Protein AF-A0A2S2KSM6-F1 (afdb_monomer_lite)

Secondary structure (DSSP, 8-state):
-------HHHHHHHHHHHHHHHHHH-HHHHHHHHHHHHHHHS--HHHHHHTHHHHHHHHHHHHGGG-

Sequence (67 aa):
MYEYVMSGLDHLLAKSLNEIIEKNLGAKTVKKIDDRLFEKFGLSITQAIEEFDKLDLVLREFFGKGA

Foldseek 3Di:
DDDPPDDPVLLVVLVVVLVVCCVVQNPVRLVVLQVVLCVPPVDGSSVVVVVVVSSVVSVCVVPVVPD

Radius of gyration: 12.58 Å; chains: 1; bounding box: 38×26×24 Å

Structure (mmCIF, N/CA/C/O backbone):
data_AF-A0A2S2KSM6-F1
#
_entry.id   AF-A0A2S2KSM6-F1
#
loop_
_atom_site.group_PDB
_atom_site.id
_atom_site.type_symbol
_atom_site.label_atom_id
_atom_site.label_alt_id
_atom_site.label_comp_id
_atom_site.label_asym_id
_atom_site.label_entity_id
_atom_site.label_seq_id
_atom_site.pdbx_PDB_ins_code
_atom_site.Cartn_x
_atom_site.Cartn_y
_atom_site.Cartn_z
_atom_site.occupancy
_atom_site.B_iso_or_equiv
_atom_site.auth_seq_id
_atom_site.auth_comp_id
_atom_site.auth_asym_id
_atom_site.auth_atom_id
_atom_site.pdbx_PDB_model_num
ATOM 1 N N . MET A 1 1 ? 21.396 -16.309 -11.573 1.00 38.28 1 MET A N 1
ATOM 2 C CA . MET A 1 1 ? 20.683 -15.419 -10.637 1.00 38.28 1 MET A CA 1
ATOM 3 C C . MET A 1 1 ? 21.012 -14.005 -11.069 1.00 38.28 1 MET A C 1
ATOM 5 O O . MET A 1 1 ? 22.116 -13.560 -10.795 1.00 38.28 1 MET A O 1
ATOM 9 N N . TYR A 1 2 ? 20.151 -13.372 -11.866 1.00 42.38 2 TYR A N 1
ATOM 10 C CA . TYR A 1 2 ? 20.347 -11.964 -12.209 1.00 42.38 2 TYR A CA 1
ATOM 11 C C . TYR A 1 2 ? 19.813 -11.141 -11.044 1.00 42.38 2 TYR A C 1
ATOM 13 O O . TYR A 1 2 ? 18.626 -11.206 -10.735 1.00 42.38 2 TYR A O 1
ATOM 21 N N . GLU A 1 3 ? 20.709 -10.434 -10.368 1.00 44.97 3 GLU A N 1
ATOM 22 C CA . GLU A 1 3 ? 20.350 -9.365 -9.446 1.00 44.97 3 GLU A CA 1
ATOM 23 C C . GLU A 1 3 ? 19.652 -8.292 -10.292 1.00 44.97 3 GLU A C 1
ATOM 25 O O . GLU A 1 3 ? 20.272 -7.685 -11.169 1.00 44.97 3 GLU A O 1
ATOM 30 N N . TYR A 1 4 ? 18.339 -8.121 -10.120 1.00 54.97 4 TYR A N 1
ATOM 31 C CA . TYR A 1 4 ? 17.641 -6.970 -10.681 1.00 54.97 4 TYR A CA 1
ATOM 32 C C . TYR A 1 4 ? 18.160 -5.747 -9.925 1.00 54.97 4 TYR A C 1
ATOM 34 O O . TYR A 1 4 ? 17.720 -5.451 -8.816 1.00 54.97 4 TYR A O 1
ATOM 42 N N . VAL A 1 5 ? 19.184 -5.099 -10.479 1.00 56.09 5 VAL A N 1
ATOM 43 C CA . VAL A 1 5 ? 19.706 -3.841 -9.950 1.00 56.09 5 VAL A CA 1
ATOM 44 C C . VAL A 1 5 ? 18.622 -2.803 -10.193 1.00 56.09 5 VAL A C 1
ATOM 46 O O . VAL A 1 5 ? 18.464 -2.314 -11.311 1.00 56.09 5 VAL A O 1
ATOM 49 N N . MET A 1 6 ? 17.840 -2.524 -9.151 1.00 63.25 6 MET A N 1
ATOM 50 C CA . MET A 1 6 ? 16.842 -1.459 -9.149 1.00 63.25 6 MET A CA 1
ATOM 51 C C . MET A 1 6 ? 17.475 -0.181 -9.696 1.00 63.25 6 MET A C 1
ATOM 53 O O . MET A 1 6 ? 18.564 0.214 -9.261 1.00 63.25 6 MET A O 1
ATOM 57 N N . SER A 1 7 ? 16.807 0.490 -10.636 1.00 72.38 7 SER A N 1
ATOM 58 C CA . SER A 1 7 ? 17.264 1.820 -11.013 1.00 72.38 7 SER A CA 1
ATOM 59 C C . SER A 1 7 ? 17.108 2.729 -9.788 1.00 72.38 7 SER A C 1
ATOM 61 O O . SER A 1 7 ? 16.121 2.647 -9.055 1.00 72.38 7 SER A O 1
ATOM 63 N N . GLY A 1 8 ? 18.086 3.599 -9.519 1.00 74.75 8 GLY A N 1
ATOM 64 C CA . GLY A 1 8 ? 18.011 4.503 -8.363 1.00 74.75 8 GLY A CA 1
ATOM 65 C C . GLY A 1 8 ? 16.750 5.380 -8.368 1.00 74.75 8 GLY A C 1
ATOM 66 O O . GLY A 1 8 ? 16.306 5.819 -7.311 1.00 74.75 8 GLY A O 1
ATOM 67 N N . LEU A 1 9 ? 16.145 5.591 -9.543 1.00 77.06 9 LEU A N 1
ATOM 68 C CA . LEU A 1 9 ? 14.890 6.315 -9.701 1.00 77.06 9 LEU A CA 1
ATOM 69 C C . LEU A 1 9 ? 13.694 5.537 -9.138 1.00 77.06 9 LEU A C 1
ATOM 71 O O . LEU A 1 9 ? 12.895 6.130 -8.417 1.00 77.06 9 LEU A O 1
ATOM 75 N N . ASP A 1 10 ? 13.599 4.231 -9.397 1.00 74.75 10 ASP A N 1
ATOM 76 C CA . ASP A 1 10 ? 12.488 3.398 -8.912 1.00 74.75 10 ASP A CA 1
ATOM 77 C C . ASP A 1 10 ? 12.447 3.387 -7.381 1.00 74.75 10 ASP A C 1
ATOM 79 O O . ASP A 1 10 ? 11.392 3.571 -6.775 1.00 74.75 10 ASP A O 1
ATOM 83 N N . HIS A 1 11 ? 13.619 3.316 -6.741 1.00 75.12 11 HIS A N 1
ATOM 84 C CA . HIS A 1 11 ? 13.719 3.382 -5.284 1.00 75.12 11 HIS A CA 1
ATOM 85 C C . HIS A 1 11 ? 13.266 4.735 -4.715 1.00 75.12 11 HIS A C 1
ATOM 87 O O . HIS A 1 11 ? 12.582 4.792 -3.689 1.00 75.12 11 HIS A O 1
ATOM 93 N N . LEU A 1 12 ? 13.634 5.838 -5.377 1.00 80.88 12 LEU A N 1
ATOM 94 C CA . LEU A 1 12 ? 13.220 7.181 -4.967 1.00 80.88 12 LEU A CA 1
ATOM 95 C C . LEU A 1 12 ? 11.705 7.368 -5.109 1.00 80.88 12 LEU A C 1
ATOM 97 O O . LEU A 1 12 ? 11.073 7.931 -4.212 1.00 80.88 12 LEU A O 1
ATOM 101 N N . LEU A 1 13 ? 11.121 6.868 -6.201 1.00 80.75 13 LEU A N 1
ATOM 102 C CA . LEU A 1 13 ? 9.679 6.911 -6.435 1.00 80.75 13 LEU A CA 1
ATOM 103 C C . LEU A 1 13 ? 8.924 6.049 -5.420 1.00 80.75 13 LEU A C 1
ATOM 105 O O . LEU A 1 13 ? 7.958 6.529 -4.828 1.00 80.75 13 LEU A O 1
ATOM 109 N N . ALA A 1 14 ? 9.395 4.830 -5.149 1.00 80.62 14 ALA A N 1
ATOM 110 C CA . ALA A 1 14 ? 8.788 3.941 -4.164 1.00 80.62 14 ALA A CA 1
ATOM 111 C C . ALA A 1 14 ? 8.812 4.550 -2.757 1.00 80.62 14 ALA A C 1
ATOM 113 O O . ALA A 1 14 ? 7.796 4.553 -2.060 1.00 80.62 14 ALA A O 1
ATOM 114 N N . LYS A 1 15 ? 9.938 5.155 -2.358 1.00 83.00 15 LYS A N 1
ATOM 115 C CA . LYS A 1 15 ? 10.042 5.862 -1.078 1.00 83.00 15 LYS A CA 1
ATOM 116 C C . LYS A 1 15 ? 9.081 7.051 -0.998 1.00 83.00 15 LYS A C 1
ATOM 118 O O . LYS A 1 15 ? 8.355 7.175 -0.015 1.00 83.00 15 LYS A O 1
ATOM 123 N N . SER A 1 16 ? 9.059 7.906 -2.023 1.00 85.56 16 SER A N 1
ATOM 124 C CA . SER A 1 16 ? 8.179 9.080 -2.046 1.00 85.56 16 SER A CA 1
ATOM 125 C C . SER A 1 16 ? 6.703 8.680 -2.001 1.00 85.56 16 SER A C 1
ATOM 127 O O . SER A 1 16 ? 5.922 9.272 -1.255 1.00 85.56 16 SER A O 1
ATOM 129 N N . LEU A 1 17 ? 6.323 7.640 -2.743 1.00 83.44 17 LEU A N 1
ATOM 130 C CA . LEU A 1 17 ? 4.960 7.131 -2.736 1.00 83.44 17 LEU A CA 1
ATOM 131 C C . LEU A 1 17 ? 4.595 6.513 -1.382 1.00 83.44 17 LEU A C 1
ATOM 133 O O . LEU A 1 17 ? 3.501 6.772 -0.885 1.00 83.44 17 LEU A O 1
ATOM 137 N N . ASN A 1 18 ? 5.508 5.779 -0.741 1.00 84.44 18 ASN A N 1
ATOM 138 C CA . ASN A 1 18 ? 5.284 5.247 0.602 1.00 84.44 18 ASN A CA 1
ATOM 139 C C . ASN A 1 18 ? 5.016 6.366 1.628 1.00 84.44 18 ASN A C 1
ATOM 141 O O . ASN A 1 18 ? 4.040 6.300 2.373 1.00 84.44 18 ASN A O 1
ATOM 145 N N . GLU A 1 19 ? 5.813 7.440 1.611 1.00 88.25 19 GLU A N 1
ATOM 146 C CA . GLU A 1 19 ? 5.605 8.609 2.482 1.00 88.25 19 GLU A CA 1
ATOM 147 C C . GLU A 1 19 ? 4.240 9.282 2.233 1.00 88.25 19 GLU A C 1
ATOM 149 O O . GLU A 1 19 ? 3.546 9.676 3.174 1.00 88.25 19 GLU A O 1
ATOM 154 N N . ILE A 1 20 ? 3.813 9.387 0.969 1.00 89.19 20 ILE A N 1
ATOM 155 C CA . ILE A 1 20 ? 2.497 9.933 0.602 1.00 89.19 20 ILE A CA 1
ATOM 156 C C . ILE A 1 20 ? 1.367 9.023 1.099 1.00 89.19 20 ILE A C 1
ATOM 158 O O . ILE A 1 20 ? 0.375 9.523 1.637 1.00 89.19 20 ILE A O 1
ATOM 162 N N . ILE A 1 21 ? 1.491 7.705 0.934 1.00 85.69 21 ILE A N 1
ATOM 163 C CA . ILE A 1 21 ? 0.492 6.733 1.394 1.00 85.69 21 ILE A CA 1
ATOM 164 C C . ILE A 1 21 ? 0.359 6.805 2.918 1.00 85.69 21 ILE A C 1
ATOM 166 O O . ILE A 1 21 ? -0.756 6.914 3.429 1.00 85.69 21 ILE A O 1
ATOM 170 N N . GLU A 1 22 ? 1.473 6.822 3.650 1.00 89.94 22 GLU A N 1
ATOM 171 C CA . GLU A 1 22 ? 1.462 6.925 5.110 1.00 89.94 22 GLU A CA 1
ATOM 172 C C . GLU A 1 22 ? 0.847 8.235 5.595 1.00 89.94 22 GLU A C 1
ATOM 174 O O . GLU A 1 22 ? 0.012 8.223 6.503 1.00 89.94 22 GLU A O 1
ATOM 179 N N . LYS A 1 23 ? 1.168 9.354 4.941 1.00 93.06 23 LYS A N 1
ATOM 180 C CA . LYS A 1 23 ? 0.577 10.658 5.256 1.00 93.06 23 LYS A CA 1
ATOM 181 C C . LYS A 1 23 ? -0.944 10.685 5.067 1.00 93.06 23 LYS A C 1
ATOM 183 O O . LYS A 1 23 ? -1.629 11.338 5.850 1.00 93.06 23 LYS A O 1
ATOM 188 N N . ASN A 1 24 ? -1.472 10.016 4.040 1.00 90.38 24 ASN A N 1
ATOM 189 C CA . ASN A 1 24 ? -2.903 10.056 3.716 1.00 90.38 24 ASN A CA 1
ATOM 190 C C . ASN A 1 24 ? -3.728 8.991 4.452 1.00 90.38 24 ASN A C 1
ATOM 192 O O . ASN A 1 24 ? -4.854 9.264 4.858 1.00 90.38 24 ASN A O 1
ATOM 196 N N . LEU A 1 25 ? -3.191 7.781 4.625 1.00 90.12 25 LEU A N 1
ATOM 197 C CA . LEU A 1 25 ? -3.914 6.655 5.231 1.00 90.12 25 LEU A CA 1
ATOM 198 C C . LEU A 1 25 ? -3.632 6.501 6.732 1.00 90.12 25 LEU A C 1
ATOM 200 O O . LEU A 1 25 ? -4.412 5.868 7.451 1.00 90.12 25 LEU A O 1
ATOM 204 N N . GLY A 1 26 ? -2.527 7.076 7.206 1.00 93.94 26 GLY A N 1
ATOM 205 C CA . GLY A 1 26 ? -2.026 6.941 8.567 1.00 93.94 26 GLY A CA 1
ATOM 206 C C . GLY A 1 26 ? -1.277 5.626 8.802 1.00 93.94 26 GLY A C 1
ATOM 207 O O . GLY A 1 26 ? -1.637 4.570 8.276 1.00 93.94 26 GLY A O 1
ATOM 208 N N . ALA A 1 27 ? -0.272 5.675 9.681 1.00 91.25 27 ALA A N 1
ATOM 209 C CA . ALA A 1 27 ? 0.629 4.556 9.983 1.00 91.25 27 ALA A CA 1
ATOM 210 C C . ALA A 1 27 ? -0.094 3.244 10.346 1.00 91.25 27 ALA A C 1
ATOM 212 O O . ALA A 1 27 ? 0.308 2.160 9.930 1.00 91.25 27 ALA A O 1
ATOM 213 N N . LYS A 1 28 ? -1.210 3.318 11.089 1.00 94.00 28 LYS A N 1
ATOM 214 C CA . LYS A 1 28 ? -1.991 2.128 11.470 1.00 94.00 28 LYS A CA 1
ATOM 215 C C . LYS A 1 28 ? -2.637 1.441 10.263 1.00 94.00 28 LYS A C 1
ATOM 217 O O . LYS A 1 28 ? -2.747 0.218 10.254 1.00 94.00 28 LYS A O 1
ATOM 222 N N . THR A 1 29 ? -3.098 2.211 9.283 1.00 92.81 29 THR A N 1
ATOM 223 C CA . THR A 1 29 ? -3.708 1.675 8.060 1.00 92.81 29 THR A CA 1
ATOM 224 C C . THR A 1 29 ? -2.636 1.114 7.142 1.00 92.81 29 THR A C 1
ATOM 226 O O . THR A 1 29 ? -2.794 -0.000 6.656 1.00 92.81 29 THR A O 1
ATOM 229 N N . VAL A 1 30 ? -1.518 1.829 6.986 1.00 93.62 30 VAL A N 1
ATOM 230 C CA . VAL A 1 30 ? -0.365 1.351 6.211 1.00 93.62 30 VAL A CA 1
ATOM 231 C C . VAL A 1 30 ? 0.157 0.033 6.752 1.00 93.62 30 VAL A C 1
ATOM 233 O O . VAL A 1 30 ? 0.315 -0.902 5.980 1.00 93.62 30 VAL A O 1
ATOM 236 N N . LYS A 1 31 ? 0.303 -0.100 8.074 1.00 94.88 31 LYS A N 1
ATOM 237 C CA . LYS A 1 31 ? 0.714 -1.368 8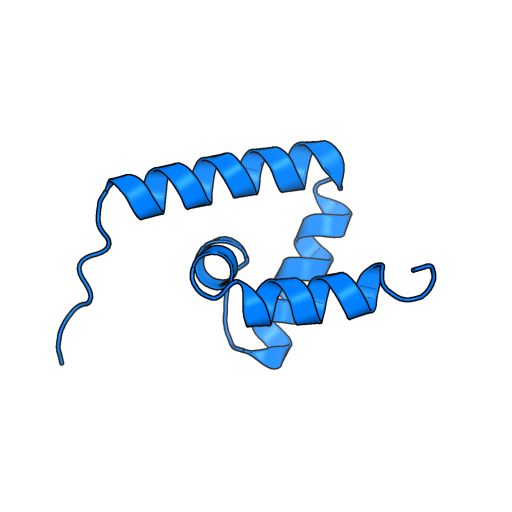.679 1.00 94.88 31 LYS A CA 1
ATOM 238 C C . LYS A 1 31 ? -0.220 -2.525 8.315 1.00 94.88 31 LYS A C 1
ATOM 240 O O . LYS A 1 31 ? 0.252 -3.597 7.980 1.00 94.88 31 LYS A O 1
ATOM 245 N N . LYS A 1 32 ? -1.540 -2.312 8.327 1.00 95.75 32 LYS A N 1
ATOM 246 C CA . LYS A 1 32 ? -2.498 -3.361 7.931 1.00 95.75 32 LYS A CA 1
ATOM 247 C C . LYS A 1 32 ? -2.371 -3.750 6.458 1.00 95.75 32 LYS A C 1
ATOM 249 O O . LYS A 1 32 ? -2.585 -4.909 6.123 1.00 95.75 32 LYS A O 1
ATOM 254 N N . ILE A 1 33 ? -2.080 -2.782 5.592 1.00 94.88 33 ILE A N 1
ATOM 255 C CA . ILE A 1 33 ? -1.848 -3.025 4.165 1.00 94.88 33 ILE A CA 1
ATOM 256 C C . ILE A 1 33 ? -0.553 -3.825 3.986 1.00 94.88 33 ILE A C 1
ATOM 258 O O . ILE A 1 33 ? -0.564 -4.818 3.267 1.00 94.88 33 ILE A O 1
ATOM 262 N N . ASP A 1 34 ? 0.518 -3.436 4.677 1.00 95.25 34 ASP A N 1
ATOM 263 C CA . ASP A 1 34 ? 1.819 -4.112 4.654 1.00 95.25 34 ASP A CA 1
ATOM 264 C C . ASP A 1 34 ? 1.719 -5.554 5.174 1.00 95.25 34 ASP A C 1
ATOM 266 O O . ASP A 1 34 ? 2.096 -6.488 4.470 1.00 95.25 34 ASP A O 1
ATOM 270 N N . ASP A 1 35 ? 1.080 -5.756 6.334 1.00 97.50 35 ASP A N 1
ATOM 271 C CA . ASP A 1 35 ? 0.801 -7.084 6.893 1.00 97.50 35 ASP A CA 1
ATOM 272 C C . ASP A 1 35 ? 0.046 -7.955 5.865 1.00 97.50 35 ASP A C 1
ATOM 274 O O . ASP A 1 35 ? 0.396 -9.112 5.629 1.00 97.50 35 ASP A O 1
ATOM 278 N N . ARG A 1 36 ? -0.956 -7.386 5.177 1.00 97.44 36 ARG A N 1
ATOM 279 C CA . ARG A 1 36 ? -1.762 -8.112 4.185 1.00 97.44 36 ARG A CA 1
ATOM 280 C C . ARG A 1 36 ? -1.001 -8.438 2.897 1.00 97.44 36 ARG A C 1
ATOM 282 O O . ARG A 1 36 ? -1.208 -9.509 2.322 1.00 97.44 36 ARG A O 1
ATOM 289 N N . LEU A 1 37 ? -0.148 -7.530 2.426 1.00 96.94 37 LEU A N 1
ATOM 290 C CA . LEU A 1 37 ? 0.743 -7.763 1.287 1.00 96.94 37 LEU A CA 1
ATOM 291 C C . LEU A 1 37 ? 1.745 -8.872 1.602 1.00 96.94 37 LEU A C 1
ATOM 293 O O . LEU A 1 37 ? 1.958 -9.764 0.776 1.00 96.94 37 LEU A O 1
ATOM 297 N N . PHE A 1 38 ? 2.288 -8.862 2.817 1.00 97.12 38 PHE A N 1
ATOM 298 C CA . PHE A 1 38 ? 3.213 -9.882 3.276 1.00 97.12 38 PHE A CA 1
ATOM 299 C C . PHE A 1 38 ? 2.532 -11.251 3.377 1.00 97.12 38 PHE A C 1
ATOM 301 O O . PHE A 1 38 ? 3.038 -12.226 2.827 1.00 97.12 38 PHE A O 1
ATOM 308 N N . GLU A 1 39 ? 1.343 -11.322 3.983 1.00 97.88 39 GLU A N 1
ATOM 309 C CA . GLU A 1 39 ? 0.542 -12.552 4.075 1.00 97.88 39 GLU A CA 1
ATOM 310 C C . GLU A 1 39 ? 0.249 -13.188 2.709 1.00 97.88 39 GLU A C 1
ATOM 312 O O . GLU A 1 39 ? 0.265 -14.412 2.579 1.00 97.88 39 GLU A O 1
ATOM 317 N N . LYS A 1 40 ? -0.065 -12.373 1.695 1.00 97.31 40 LYS A N 1
ATOM 318 C CA . LYS A 1 40 ? -0.480 -12.871 0.377 1.00 97.31 40 LYS A CA 1
ATOM 319 C C . LYS A 1 40 ? 0.671 -13.148 -0.576 1.00 97.31 40 LYS A C 1
ATOM 321 O O . LYS A 1 40 ? 0.593 -14.088 -1.364 1.00 97.31 40 LYS A O 1
ATOM 326 N N . PHE A 1 41 ? 1.681 -12.288 -0.562 1.00 96.25 41 PHE A N 1
ATOM 327 C CA . PHE A 1 41 ? 2.686 -12.223 -1.621 1.00 96.25 41 PHE A CA 1
ATOM 328 C C . PHE A 1 41 ? 4.122 -12.222 -1.090 1.00 96.25 41 PHE A C 1
ATOM 330 O O . PHE A 1 41 ? 5.048 -12.305 -1.892 1.00 96.25 41 PHE A O 1
ATOM 337 N N . GLY A 1 42 ? 4.324 -12.132 0.230 1.00 96.44 42 GLY A N 1
ATOM 338 C CA . GLY A 1 42 ? 5.651 -11.999 0.835 1.00 96.44 42 GLY A CA 1
ATOM 339 C C . GLY A 1 42 ? 6.324 -10.653 0.551 1.00 96.44 42 GLY A C 1
ATOM 340 O O . GLY A 1 42 ? 7.549 -10.573 0.596 1.00 96.44 42 GLY A O 1
ATOM 341 N N . LEU A 1 43 ? 5.543 -9.616 0.225 1.00 94.44 43 LEU A N 1
ATOM 342 C CA . LEU A 1 43 ? 6.041 -8.296 -0.165 1.00 94.44 43 LEU A CA 1
ATOM 343 C C . LEU A 1 43 ? 5.783 -7.260 0.925 1.00 94.44 43 LEU A C 1
ATOM 345 O O . LEU A 1 43 ? 4.704 -7.230 1.512 1.00 94.44 43 LEU A O 1
ATOM 349 N N . SER A 1 44 ? 6.750 -6.367 1.117 1.00 92.50 44 SER A N 1
ATOM 350 C CA . SER A 1 44 ? 6.511 -5.074 1.763 1.00 92.50 44 SER A CA 1
ATOM 351 C C . SER A 1 44 ? 5.793 -4.113 0.814 1.00 92.50 44 SER A C 1
ATOM 353 O O . SER A 1 44 ? 5.834 -4.282 -0.407 1.00 92.50 44 SER A O 1
ATOM 355 N N . ILE A 1 45 ? 5.198 -3.049 1.348 1.00 89.50 45 ILE A N 1
ATOM 356 C CA . ILE A 1 45 ? 4.525 -2.014 0.558 1.00 89.50 45 ILE A CA 1
ATOM 357 C C . ILE A 1 45 ? 5.456 -1.361 -0.471 1.00 89.50 45 ILE A C 1
ATOM 359 O O . ILE A 1 45 ? 5.043 -1.127 -1.601 1.00 89.50 45 ILE A O 1
ATOM 363 N N . THR A 1 46 ? 6.730 -1.146 -0.129 1.00 87.88 46 THR A N 1
ATOM 364 C CA . THR A 1 46 ? 7.735 -0.581 -1.044 1.00 87.88 46 THR A CA 1
ATOM 365 C C . THR A 1 46 ? 7.975 -1.494 -2.244 1.00 87.88 46 THR A C 1
ATOM 367 O O . THR A 1 46 ? 8.067 -1.008 -3.364 1.00 87.88 46 THR A O 1
ATOM 370 N N . GLN A 1 47 ? 8.018 -2.811 -2.030 1.00 88.69 47 GLN A N 1
ATOM 371 C CA . GLN A 1 47 ? 8.145 -3.789 -3.116 1.00 88.69 47 GLN A CA 1
ATOM 372 C C . GLN A 1 47 ? 6.836 -3.918 -3.906 1.00 88.69 47 GLN A C 1
ATOM 374 O O . GLN A 1 47 ? 6.845 -4.023 -5.125 1.00 88.69 47 GLN A O 1
ATOM 379 N N . ALA A 1 48 ? 5.688 -3.857 -3.229 1.00 91.38 48 ALA A N 1
ATOM 380 C CA . ALA A 1 48 ? 4.383 -3.916 -3.880 1.00 91.38 48 ALA A CA 1
ATOM 381 C C . ALA A 1 48 ? 4.081 -2.681 -4.747 1.00 91.38 48 ALA A C 1
ATOM 383 O O . ALA A 1 48 ? 3.263 -2.766 -5.653 1.00 91.38 48 ALA A O 1
ATOM 384 N N . ILE A 1 49 ? 4.734 -1.540 -4.508 1.00 87.25 49 ILE A N 1
ATOM 385 C CA . ILE A 1 49 ? 4.663 -0.378 -5.406 1.00 87.25 49 ILE A CA 1
ATOM 386 C C . ILE A 1 49 ? 5.255 -0.706 -6.785 1.00 87.25 49 ILE A C 1
ATOM 388 O O . ILE A 1 49 ? 4.732 -0.239 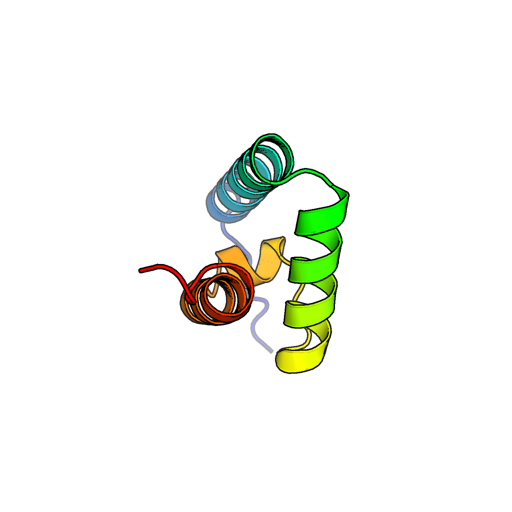-7.795 1.00 87.25 49 ILE A O 1
ATOM 392 N N . GLU A 1 50 ? 6.313 -1.517 -6.835 1.00 83.38 50 GLU A N 1
ATOM 393 C CA . GLU A 1 50 ? 6.923 -1.979 -8.089 1.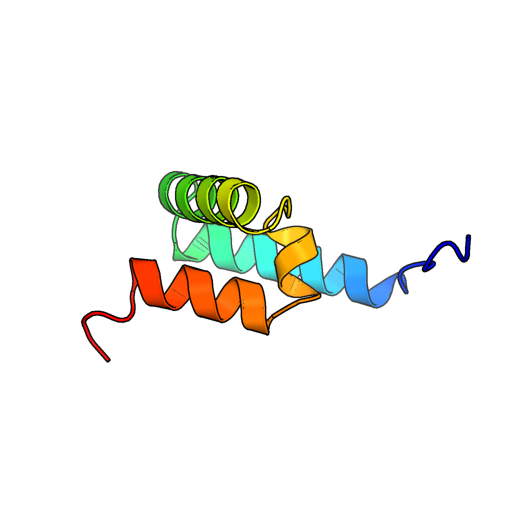00 83.38 50 GLU A CA 1
ATOM 394 C C . GLU A 1 50 ? 6.019 -3.002 -8.804 1.00 83.38 50 GLU A C 1
ATOM 396 O O . GLU A 1 50 ? 5.993 -3.068 -10.031 1.00 83.38 50 GLU A O 1
ATOM 401 N N . GLU A 1 51 ? 5.212 -3.742 -8.038 1.00 86.69 51 GLU A N 1
ATOM 402 C CA . GLU A 1 51 ? 4.203 -4.694 -8.515 1.00 86.69 51 GLU A CA 1
ATOM 403 C C . GLU A 1 51 ? 2.780 -4.169 -8.259 1.00 86.69 51 GLU A C 1
ATOM 405 O O . GLU A 1 51 ? 2.007 -4.723 -7.469 1.00 86.69 51 GLU A O 1
ATOM 410 N N . PHE A 1 52 ? 2.455 -3.038 -8.896 1.00 85.75 52 PHE A N 1
ATOM 411 C CA . PHE A 1 52 ? 1.274 -2.233 -8.567 1.00 85.75 52 PHE A CA 1
ATOM 412 C C . PHE A 1 52 ? -0.057 -3.001 -8.622 1.00 85.75 52 PHE A C 1
ATOM 414 O O . PHE A 1 52 ? -0.981 -2.669 -7.886 1.00 85.75 52 PHE A O 1
ATOM 421 N N . ASP A 1 53 ? -0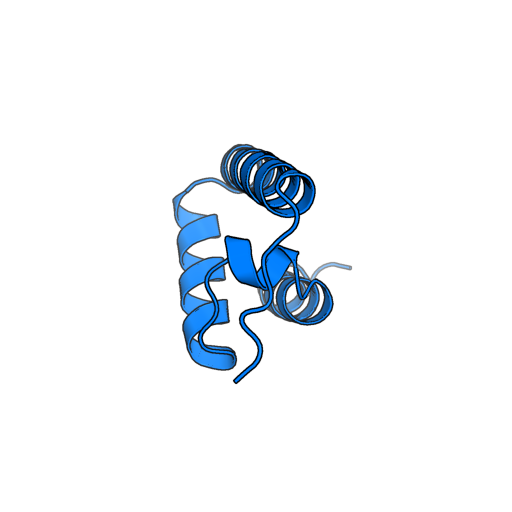.178 -4.038 -9.449 1.00 92.81 53 ASP A N 1
ATOM 422 C CA . ASP A 1 53 ? -1.356 -4.908 -9.505 1.00 92.81 53 ASP A CA 1
ATOM 423 C C . ASP A 1 53 ? -1.614 -5.635 -8.173 1.00 92.81 53 ASP A C 1
ATOM 425 O O . ASP A 1 53 ? -2.763 -5.740 -7.729 1.00 92.81 53 ASP A O 1
ATOM 429 N N . LYS A 1 54 ? -0.555 -6.074 -7.481 1.00 94.88 54 LYS A N 1
ATOM 430 C CA . LYS A 1 54 ? -0.649 -6.689 -6.148 1.00 94.88 54 LYS A CA 1
ATOM 431 C C . LYS A 1 54 ? -1.050 -5.668 -5.089 1.00 94.88 54 LYS A C 1
ATOM 433 O O . LYS A 1 54 ? -1.873 -5.976 -4.220 1.00 94.88 54 LYS A O 1
ATOM 438 N N . LEU A 1 55 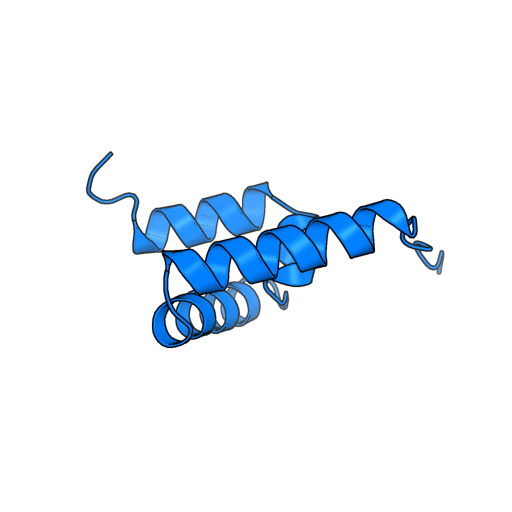? -0.500 -4.455 -5.174 1.00 92.50 55 LEU A N 1
ATOM 439 C CA . LEU A 1 55 ? -0.880 -3.346 -4.301 1.00 92.50 55 LEU A CA 1
ATOM 440 C C . LEU A 1 55 ? -2.347 -2.947 -4.512 1.00 92.50 55 LEU A C 1
ATOM 442 O O . LEU A 1 55 ? -3.092 -2.886 -3.536 1.00 92.50 55 LEU A O 1
AT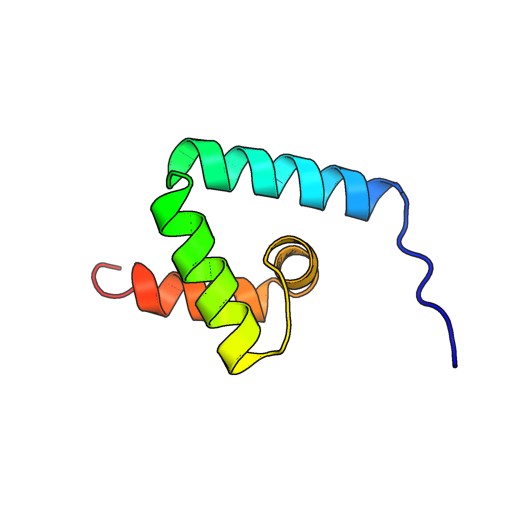OM 446 N N . ASP A 1 56 ? -2.787 -2.748 -5.757 1.00 92.25 56 ASP A N 1
ATOM 447 C CA . ASP A 1 56 ? -4.175 -2.419 -6.115 1.00 92.25 56 ASP A CA 1
ATOM 448 C C . ASP A 1 56 ? -5.151 -3.475 -5.590 1.00 92.25 56 ASP A C 1
ATOM 450 O O . ASP A 1 56 ? -6.166 -3.140 -4.976 1.00 92.25 56 ASP A O 1
ATOM 454 N N . LEU A 1 57 ? -4.815 -4.760 -5.741 1.00 95.25 57 LEU A N 1
ATOM 455 C CA . LEU A 1 57 ? -5.639 -5.849 -5.230 1.00 95.25 57 LEU A CA 1
ATOM 456 C C . LEU A 1 57 ? -5.841 -5.745 -3.716 1.00 95.25 57 LEU A C 1
ATOM 458 O O . LEU A 1 57 ? -6.976 -5.842 -3.248 1.00 95.25 57 LEU A O 1
ATOM 462 N N . VAL A 1 58 ? -4.771 -5.529 -2.946 1.00 95.06 58 VAL A N 1
ATOM 463 C CA . VAL A 1 58 ? -4.885 -5.366 -1.489 1.00 95.06 58 VAL A CA 1
ATOM 464 C C . VAL A 1 58 ? -5.654 -4.093 -1.146 1.00 95.06 58 VAL A C 1
ATOM 466 O O . VAL A 1 58 ? -6.565 -4.147 -0.323 1.00 95.06 58 VAL A O 1
ATOM 469 N N . LEU A 1 59 ? -5.377 -2.966 -1.804 1.00 92.50 59 LEU A N 1
ATOM 470 C CA . LEU A 1 59 ? -6.103 -1.714 -1.571 1.00 92.50 59 LEU A CA 1
ATOM 471 C C . LEU A 1 59 ? -7.612 -1.871 -1.810 1.00 92.50 59 LEU A C 1
ATOM 473 O O . LEU A 1 59 ? -8.413 -1.375 -1.016 1.00 92.50 59 LEU A O 1
ATOM 477 N N . ARG A 1 60 ? -8.029 -2.626 -2.832 1.00 93.12 60 ARG A N 1
ATOM 478 C CA . ARG A 1 60 ? -9.447 -2.943 -3.074 1.00 93.12 60 ARG A CA 1
ATOM 479 C C . ARG A 1 60 ? -10.076 -3.798 -1.974 1.00 93.12 60 ARG A C 1
ATOM 481 O O . ARG A 1 60 ? -11.266 -3.646 -1.719 1.00 93.12 60 ARG A O 1
ATOM 488 N N . GLU A 1 61 ? -9.328 -4.651 -1.276 1.00 92.25 61 GLU A N 1
ATOM 489 C CA . GLU A 1 61 ? -9.870 -5.380 -0.116 1.00 92.25 61 GLU A CA 1
ATOM 490 C C . GLU A 1 61 ? -10.226 -4.435 1.037 1.00 92.25 61 GLU A C 1
ATOM 492 O O . GLU A 1 61 ? -11.243 -4.627 1.708 1.00 92.25 61 GLU A O 1
ATOM 497 N N . PHE A 1 62 ? -9.404 -3.405 1.249 1.00 88.81 62 PHE A N 1
ATOM 498 C CA . PHE A 1 62 ? -9.603 -2.425 2.316 1.00 88.81 62 PHE A CA 1
ATOM 499 C C . PHE A 1 62 ? -10.626 -1.343 1.951 1.00 88.81 62 PHE A C 1
ATOM 501 O O . PHE A 1 62 ? -11.414 -0.942 2.808 1.00 88.81 62 PHE A O 1
ATOM 508 N N . PHE A 1 63 ? -10.634 -0.881 0.698 1.00 87.56 63 PHE A N 1
ATOM 509 C CA . PHE A 1 63 ? -11.373 0.317 0.277 1.00 87.56 63 PHE A CA 1
ATOM 510 C C . PHE A 1 63 ? -12.389 0.073 -0.850 1.00 87.56 63 PHE A C 1
ATOM 512 O O . PHE A 1 63 ? -13.241 0.918 -1.103 1.00 87.56 63 PHE A O 1
ATOM 519 N N . GLY A 1 64 ? -12.355 -1.084 -1.513 1.00 80.94 64 GLY A N 1
ATOM 520 C CA . GLY A 1 64 ? -13.165 -1.385 -2.700 1.00 80.94 64 GLY A CA 1
ATOM 521 C C . GLY A 1 64 ? -14.632 -1.725 -2.429 1.00 80.94 64 GLY A C 1
ATOM 522 O O . GLY A 1 64 ? -15.380 -1.943 -3.373 1.00 80.94 64 GLY A O 1
ATOM 523 N N . LYS A 1 65 ? -15.087 -1.746 -1.168 1.00 68.81 65 LYS A N 1
ATOM 524 C CA . LYS A 1 65 ? -16.513 -1.941 -0.829 1.00 68.81 65 LYS A CA 1
ATOM 525 C C . LYS A 1 65 ? -17.382 -0.685 -1.026 1.00 68.81 65 LYS A C 1
ATOM 527 O O . LYS A 1 65 ? -18.544 -0.701 -0.630 1.00 68.81 65 LYS A O 1
ATOM 532 N N . GLY A 1 66 ? -16.834 0.388 -1.600 1.00 59.84 66 GLY A N 1
ATOM 533 C CA . GLY A 1 66 ? -17.536 1.657 -1.824 1.00 59.84 66 GLY A CA 1
ATOM 534 C C . GLY A 1 66 ? -17.282 2.319 -3.183 1.00 59.84 66 GLY A C 1
ATOM 535 O O . GLY A 1 66 ? -17.538 3.515 -3.290 1.00 59.84 66 GLY A O 1
ATOM 536 N N . ALA A 1 67 ? -16.762 1.582 -4.173 1.00 51.53 67 ALA A N 1
ATOM 537 C CA . ALA A 1 67 ? -16.552 2.052 -5.548 1.00 51.53 67 ALA A CA 1
ATOM 538 C C . ALA A 1 67 ? -17.564 1.426 -6.515 1.00 51.53 67 ALA A C 1
ATOM 540 O O . ALA A 1 67 ? -17.896 0.235 -6.314 1.00 51.53 67 ALA A O 1
#

Organism: NCBI:txid718286

pLDDT: mean 84.6, std 14.16, range [38.28, 97.88]